Protein AF-A0A7S2YUA7-F1 (afdb_monomer_lite)

InterPro domains:
  IPR010614 RAD3-like helicase, DEAD [PF06733] (54-99)
  IPR027417 P-loop containing nucleoside triphosphate hydrolase [G3DSA:3.40.50.300] (37-104)
  IPR045028 Helicase superfamily 1/2, DinG/Rad3-like [PTHR11472] (18-103)

Organism: NCBI:txid464258

Secondary structure (DSSP, 8-state):
-HHHHHHHHHHHHT----------------S---HHHHHHHHHTTSS---------SSHHHHHHHHHHHHHSS----------HHHH---TTTTT--THHHH--

Radius of gyration: 20.38 Å; chains: 1; bounding box: 52×42×37 Å

pLDDT: mean 70.83, std 22.55, range [28.67, 95.75]

Foldseek 3Di:
DVVVVVVVVVVVVPPDPPPPDDPPPPPPDDDDDDPVNVVVVVVVPPDPPPDDDDDDPDVVVVVVVQVVCVVDPNNDDDDDDDDCCVPPPDPVLVPDDDPSSVVD

Structure (mmCIF, N/CA/C/O backbone):
data_AF-A0A7S2YUA7-F1
#
_entry.id   AF-A0A7S2YUA7-F1
#
loop_
_atom_site.group_PDB
_atom_site.id
_atom_site.type_symbol
_atom_site.label_atom_id
_atom_site.label_alt_id
_atom_site.label_comp_id
_atom_site.label_asym_id
_atom_site.label_entity_id
_atom_site.label_seq_id
_atom_site.pdbx_PDB_ins_code
_atom_site.Cartn_x
_atom_site.Cartn_y
_atom_site.Cartn_z
_atom_site.occupancy
_atom_site.B_iso_or_equiv
_atom_site.auth_seq_id
_atom_site.auth_comp_id
_atom_site.auth_asym_id
_atom_site.auth_atom_id
_atom_site.pdbx_PDB_model_num
ATOM 1 N N . TRP A 1 1 ? 30.978 1.484 6.994 1.00 43.16 1 TRP A N 1
ATOM 2 C CA . TRP A 1 1 ? 29.897 0.479 6.925 1.00 43.16 1 TRP A CA 1
ATOM 3 C C . TRP A 1 1 ? 28.668 0.841 7.771 1.00 43.16 1 TRP A C 1
ATOM 5 O O . TRP A 1 1 ? 27.625 1.044 7.171 1.00 43.16 1 TRP A O 1
ATOM 15 N N . LEU A 1 2 ? 28.747 1.046 9.098 1.00 38.69 2 LEU A N 1
ATOM 16 C CA . LEU A 1 2 ? 27.596 1.569 9.878 1.00 38.69 2 LEU A CA 1
ATOM 17 C C . LEU A 1 2 ? 27.285 3.060 9.626 1.00 38.69 2 LEU A C 1
ATOM 19 O O . LEU A 1 2 ? 26.126 3.438 9.519 1.00 38.69 2 LEU A O 1
ATOM 23 N N . LYS A 1 3 ? 28.309 3.899 9.426 1.00 34.84 3 LYS A N 1
ATOM 24 C CA . LYS A 1 3 ? 28.136 5.355 9.240 1.00 34.84 3 LYS A CA 1
ATOM 25 C C . LYS A 1 3 ? 27.480 5.775 7.912 1.00 34.84 3 LYS A C 1
ATOM 27 O O . LYS A 1 3 ? 26.992 6.890 7.816 1.00 34.84 3 LYS A O 1
ATOM 32 N N . SER A 1 4 ? 27.442 4.894 6.905 1.00 46.34 4 SER A N 1
ATOM 33 C CA . SER A 1 4 ? 26.825 5.201 5.599 1.00 46.34 4 SER A CA 1
ATOM 34 C C . SER A 1 4 ? 25.312 4.976 5.603 1.00 46.34 4 SER A C 1
ATOM 36 O O . SER A 1 4 ? 24.593 5.690 4.919 1.00 46.34 4 SER A O 1
ATOM 38 N N . LYS A 1 5 ? 24.815 4.034 6.419 1.00 46.44 5 LYS A N 1
ATOM 39 C CA . LYS A 1 5 ? 23.371 3.803 6.601 1.00 46.44 5 LYS A CA 1
ATOM 40 C C . LYS A 1 5 ? 22.713 4.827 7.531 1.00 46.44 5 LYS A C 1
ATOM 42 O O . LYS A 1 5 ? 21.499 4.992 7.494 1.00 46.44 5 LYS A O 1
ATOM 47 N N . GLU A 1 6 ? 23.505 5.522 8.345 1.00 43.97 6 GLU A N 1
ATOM 48 C CA . GLU A 1 6 ? 23.051 6.630 9.193 1.00 43.97 6 GLU A CA 1
ATOM 49 C C . GLU A 1 6 ? 22.585 7.830 8.350 1.00 43.97 6 GLU A C 1
ATOM 51 O O . GLU A 1 6 ? 21.575 8.455 8.672 1.00 43.97 6 GLU A O 1
ATOM 56 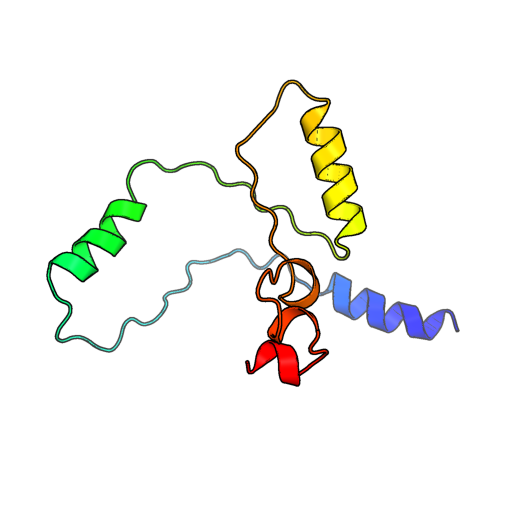N N . SER A 1 7 ? 23.287 8.117 7.244 1.00 38.94 7 SER A N 1
ATOM 57 C CA . SER A 1 7 ? 22.921 9.193 6.308 1.00 38.94 7 SER A CA 1
ATOM 58 C C . SER A 1 7 ? 21.585 8.924 5.623 1.00 38.94 7 SER A C 1
ATOM 60 O O . SER A 1 7 ? 20.735 9.810 5.567 1.00 38.94 7 SER A O 1
ATOM 62 N N . ASP A 1 8 ? 21.357 7.684 5.184 1.00 48.69 8 ASP A N 1
ATOM 63 C CA . ASP A 1 8 ? 20.092 7.305 4.548 1.00 48.69 8 ASP A CA 1
ATOM 64 C C . ASP A 1 8 ? 18.943 7.252 5.567 1.00 48.69 8 ASP A C 1
ATOM 66 O O . ASP A 1 8 ? 17.804 7.601 5.251 1.00 48.69 8 ASP A O 1
ATOM 70 N N . ARG A 1 9 ? 19.236 6.877 6.823 1.00 50.47 9 ARG A N 1
ATOM 71 C CA . ARG A 1 9 ? 18.260 6.939 7.921 1.00 50.47 9 ARG A CA 1
ATOM 72 C C . ARG A 1 9 ? 17.864 8.384 8.228 1.00 50.47 9 ARG A C 1
ATOM 74 O O . ARG A 1 9 ? 16.675 8.652 8.359 1.00 50.47 9 ARG A O 1
ATOM 81 N N . LYS A 1 10 ? 18.819 9.323 8.235 1.00 40.41 10 LYS A N 1
ATOM 82 C CA . LYS A 1 10 ? 18.529 10.760 8.387 1.00 40.41 10 LYS A CA 1
ATOM 83 C C . LYS A 1 10 ? 17.740 11.347 7.213 1.00 40.41 10 LYS A C 1
ATOM 85 O O . LYS A 1 10 ? 16.946 12.255 7.440 1.00 40.41 10 LYS A O 1
ATOM 90 N N . ALA A 1 11 ? 17.895 10.827 5.994 1.00 48.34 11 ALA A N 1
ATOM 91 C CA . ALA A 1 11 ? 17.066 11.236 4.858 1.00 48.34 11 ALA A CA 1
ATOM 92 C C . ALA A 1 11 ? 15.607 10.751 4.990 1.00 48.34 11 ALA A C 1
ATOM 94 O O . ALA A 1 11 ? 14.687 11.471 4.614 1.00 48.34 11 ALA A O 1
ATOM 95 N N . ALA A 1 12 ? 15.386 9.567 5.570 1.00 48.97 12 ALA A N 1
ATOM 96 C CA . ALA A 1 12 ? 14.044 9.023 5.798 1.00 48.97 12 ALA A CA 1
ATOM 97 C C . ALA A 1 12 ? 13.350 9.592 7.054 1.00 48.97 12 ALA A C 1
ATOM 99 O O . ALA A 1 12 ? 12.125 9.655 7.096 1.00 48.97 12 ALA A O 1
ATOM 100 N N . GLU A 1 13 ? 14.115 10.017 8.063 1.00 41.91 13 GLU A N 1
ATOM 101 C CA . GLU A 1 13 ? 13.601 10.581 9.324 1.00 41.91 13 GLU A CA 1
ATOM 102 C C . GLU A 1 13 ? 13.353 12.101 9.242 1.00 41.91 13 GLU A C 1
ATOM 104 O O . GLU A 1 13 ? 12.628 12.663 10.057 1.00 41.91 13 GLU A O 1
ATOM 109 N N . LYS A 1 14 ? 13.868 12.767 8.197 1.00 32.12 14 LYS A N 1
ATOM 110 C CA . LYS A 1 14 ? 13.532 14.154 7.837 1.00 32.12 14 LYS A CA 1
ATOM 111 C C . LYS A 1 14 ? 12.372 14.237 6.833 1.00 32.12 14 LYS A C 1
ATOM 113 O O . LYS A 1 14 ? 12.344 15.122 5.985 1.00 32.12 14 LYS A O 1
ATOM 118 N N . ILE A 1 15 ? 11.399 13.335 6.926 1.00 39.91 15 ILE A N 1
ATOM 119 C CA . ILE A 1 15 ? 10.046 13.635 6.451 1.00 39.91 15 ILE A CA 1
ATOM 120 C C . ILE A 1 15 ? 9.347 14.239 7.658 1.00 39.91 15 ILE A C 1
ATOM 122 O O . ILE A 1 15 ? 8.788 13.542 8.503 1.00 39.91 15 ILE A O 1
ATOM 126 N N . GLN A 1 16 ? 9.508 15.556 7.777 1.00 28.67 16 GLN A N 1
ATOM 127 C CA . GLN A 1 16 ? 8.792 16.354 8.749 1.00 28.67 16 GLN A CA 1
ATOM 128 C C . GLN A 1 16 ? 7.306 16.015 8.675 1.00 28.67 16 GLN A C 1
ATOM 130 O O . GLN A 1 16 ? 6.712 15.924 7.599 1.00 28.67 16 GLN A O 1
ATOM 135 N N . VAL A 1 17 ? 6.726 15.867 9.860 1.00 35.91 17 VAL A N 1
ATOM 136 C CA . VAL A 1 17 ? 5.313 16.096 10.131 1.00 35.91 17 VAL A CA 1
ATOM 137 C C . VAL A 1 17 ? 5.031 17.553 9.759 1.00 35.91 17 VAL A C 1
ATOM 139 O O . VAL A 1 17 ? 5.000 18.438 10.607 1.00 35.91 17 VAL A O 1
ATOM 142 N N . GLU A 1 18 ? 4.921 17.818 8.463 1.00 32.84 18 GLU A N 1
ATOM 143 C CA . GLU A 1 18 ? 4.377 19.058 7.952 1.00 32.84 18 GLU A CA 1
ATOM 144 C C . GLU A 1 18 ? 2.869 18.877 8.019 1.00 32.84 18 GLU A C 1
ATOM 146 O O . GLU A 1 18 ? 2.271 18.087 7.283 1.00 32.84 18 GLU A O 1
ATOM 151 N N . SER A 1 19 ? 2.268 19.555 8.992 1.00 37.06 19 SER A N 1
ATOM 152 C CA . SER A 1 19 ? 0.856 19.892 8.982 1.00 37.06 19 SER A CA 1
ATOM 153 C C . SER A 1 19 ? 0.429 20.146 7.539 1.00 37.06 19 SER A C 1
ATOM 155 O O . SER A 1 19 ? 0.920 21.095 6.927 1.00 37.06 19 SER A O 1
ATOM 157 N N . VAL A 1 20 ? -0.464 19.314 6.992 1.00 43.75 20 VAL A N 1
ATOM 158 C CA . VAL A 1 20 ? -1.169 19.630 5.744 1.00 43.75 20 VAL A CA 1
ATOM 159 C C . VAL A 1 20 ? -2.103 20.795 6.064 1.00 43.75 20 VAL A C 1
ATOM 161 O O . VAL A 1 20 ? -3.306 20.659 6.275 1.00 43.75 20 VAL A O 1
ATOM 164 N N . ALA A 1 21 ? -1.487 21.969 6.170 1.00 33.31 21 ALA A N 1
ATOM 165 C CA . ALA A 1 21 ? -2.067 23.215 5.764 1.00 33.31 21 ALA A CA 1
ATOM 166 C C . ALA A 1 21 ? -2.587 22.996 4.344 1.00 33.31 21 ALA A C 1
ATOM 168 O O . ALA A 1 21 ? -1.938 22.369 3.501 1.00 33.31 21 ALA A O 1
ATOM 169 N N . ARG A 1 22 ? -3.819 23.455 4.145 1.00 32.84 22 ARG A N 1
ATOM 170 C CA . ARG A 1 22 ? -4.513 23.528 2.866 1.00 32.84 22 ARG A CA 1
ATOM 171 C C . ARG A 1 22 ? -3.511 23.875 1.768 1.00 32.84 22 ARG A C 1
ATOM 173 O O . ARG A 1 22 ? -2.923 24.951 1.795 1.00 32.84 22 ARG A O 1
ATOM 180 N N . ARG A 1 23 ? -3.326 22.967 0.813 1.00 34.38 23 ARG A N 1
ATOM 181 C CA . ARG A 1 23 ? -2.755 23.350 -0.472 1.00 34.38 23 ARG A CA 1
ATOM 182 C C . ARG A 1 23 ? -3.843 24.124 -1.194 1.00 34.38 23 ARG A C 1
ATOM 184 O O . ARG A 1 23 ? -4.866 23.559 -1.574 1.00 34.38 23 ARG A O 1
ATOM 191 N N . GLU A 1 24 ? -3.655 25.431 -1.278 1.00 39.12 24 GLU A N 1
ATOM 192 C CA . GLU A 1 24 ? -4.265 26.222 -2.332 1.00 39.12 24 GLU A CA 1
ATOM 193 C C . GLU A 1 24 ? -3.576 25.801 -3.629 1.00 39.12 24 GLU A C 1
ATOM 195 O O . GLU A 1 24 ? -2.535 26.332 -4.007 1.00 39.12 24 GLU A O 1
ATOM 200 N N . ASP A 1 25 ? -4.126 24.775 -4.276 1.00 35.53 25 ASP A N 1
ATOM 201 C CA . ASP A 1 25 ? -3.830 24.533 -5.678 1.00 35.53 25 ASP A CA 1
ATOM 202 C C . ASP A 1 25 ? -4.487 25.687 -6.440 1.00 35.53 25 ASP A C 1
ATOM 204 O O . ASP A 1 25 ? -5.713 25.767 -6.551 1.00 35.53 25 ASP A O 1
ATOM 208 N N . GLY A 1 26 ? -3.657 26.637 -6.875 1.00 40.12 26 GLY A N 1
ATOM 209 C CA . GLY A 1 26 ? -4.062 27.764 -7.699 1.00 40.12 26 GLY A CA 1
ATOM 210 C C . GLY A 1 26 ? -4.763 27.270 -8.960 1.00 40.12 26 GLY A C 1
ATOM 211 O O . GLY A 1 26 ? -4.121 26.901 -9.940 1.00 40.12 26 GLY A O 1
ATOM 212 N N . ALA A 1 27 ? -6.094 27.280 -8.933 1.00 43.28 27 ALA A N 1
ATOM 213 C CA . ALA A 1 27 ? -6.941 27.089 -10.097 1.00 43.28 27 ALA A CA 1
ATOM 214 C C . ALA A 1 27 ? -6.978 28.391 -10.911 1.00 43.28 27 ALA A C 1
ATOM 216 O O . ALA A 1 27 ? -7.996 29.077 -10.977 1.00 43.28 27 ALA A O 1
ATOM 217 N N . SER A 1 28 ? -5.849 28.735 -11.525 1.00 43.38 28 SER A N 1
ATOM 218 C CA . SER A 1 28 ? -5.793 29.753 -12.570 1.00 43.38 28 SER A CA 1
ATOM 219 C C . SER A 1 28 ? -5.791 29.060 -13.924 1.00 43.38 28 SER A C 1
ATOM 221 O O . SER A 1 28 ? -4.743 28.886 -14.528 1.00 43.38 28 SER A O 1
ATOM 223 N N . ASP A 1 29 ? -6.973 28.634 -14.366 1.00 42.38 29 ASP A N 1
ATOM 224 C CA . ASP A 1 29 ? -7.372 28.825 -15.762 1.00 42.38 29 ASP A CA 1
ATOM 225 C C . ASP A 1 29 ? -8.896 28.700 -15.873 1.00 42.38 29 ASP A C 1
ATOM 227 O O . ASP A 1 29 ? -9.482 27.643 -16.120 1.00 42.38 29 ASP A O 1
ATOM 231 N N . SER A 1 30 ? -9.570 29.815 -15.595 1.00 53.25 30 SER A N 1
ATOM 232 C CA . SER A 1 30 ? -10.990 29.960 -15.891 1.00 53.25 30 SER A CA 1
ATOM 233 C C . SER A 1 30 ? -11.132 30.305 -17.366 1.00 53.25 30 SER A C 1
ATOM 235 O O . SER A 1 30 ? -10.827 31.425 -17.764 1.00 53.25 30 SER A O 1
ATOM 237 N N . ASN A 1 31 ? -11.624 29.358 -18.164 1.00 68.38 31 ASN A N 1
ATOM 238 C CA . ASN A 1 31 ? -12.927 29.488 -18.829 1.00 68.38 31 ASN A CA 1
ATOM 239 C C . ASN A 1 31 ? -13.108 28.392 -19.889 1.00 68.38 31 ASN A C 1
ATOM 241 O O . ASN A 1 31 ? -12.725 28.587 -21.037 1.00 68.38 31 ASN A O 1
ATOM 245 N N . ASN A 1 32 ? -13.713 27.261 -19.484 1.00 66.62 32 ASN A N 1
ATOM 246 C CA . ASN A 1 32 ? -14.730 26.474 -20.218 1.00 66.62 32 ASN A CA 1
ATOM 247 C C . ASN A 1 32 ? -14.761 25.010 -19.720 1.00 66.62 32 ASN A C 1
ATOM 249 O O . ASN A 1 32 ? -14.279 24.096 -20.387 1.00 66.62 32 ASN A O 1
ATOM 253 N N . MET A 1 33 ? -15.320 24.768 -18.530 1.00 62.91 33 MET A N 1
ATOM 254 C CA . MET A 1 33 ? -15.649 23.405 -18.088 1.00 62.91 33 MET A CA 1
ATOM 255 C C . MET A 1 33 ? -17.113 23.098 -18.408 1.00 62.91 33 MET A C 1
ATOM 257 O O . MET A 1 33 ? -18.007 23.853 -18.024 1.00 62.91 33 MET A O 1
ATOM 261 N N . ASN A 1 34 ? -17.377 21.975 -19.091 1.00 72.25 34 ASN A N 1
ATOM 262 C CA . ASN A 1 34 ? -18.748 21.568 -19.394 1.00 72.25 34 ASN A CA 1
ATOM 263 C C . ASN A 1 34 ? -19.480 21.109 -18.114 1.00 72.25 34 ASN A C 1
ATOM 265 O O . ASN A 1 34 ? -18.877 20.598 -17.166 1.00 72.25 34 ASN A O 1
ATOM 269 N N . LYS A 1 35 ? -20.809 21.248 -18.106 1.00 65.25 35 LYS A N 1
ATOM 270 C CA . LYS A 1 35 ? -21.676 20.938 -16.957 1.00 65.25 35 LYS A CA 1
ATOM 271 C C . LYS A 1 35 ? -21.515 19.502 -16.421 1.00 65.25 35 LYS A C 1
ATOM 273 O O . LYS A 1 35 ? -21.633 19.295 -15.220 1.00 65.25 35 LYS A O 1
ATOM 278 N N . ARG A 1 36 ? -21.181 1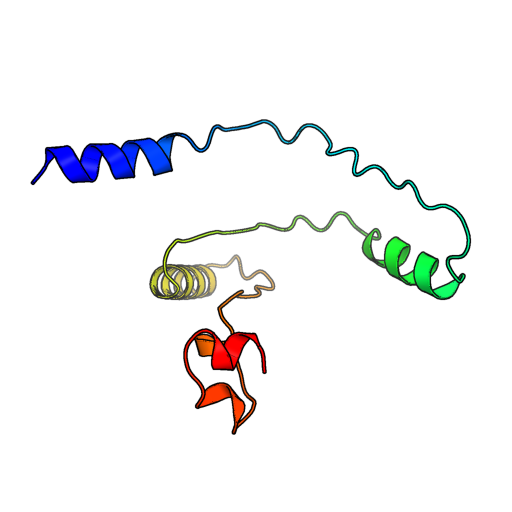8.535 -17.284 1.00 62.66 36 ARG A N 1
ATOM 279 C CA . ARG A 1 36 ? -20.922 17.122 -16.940 1.00 62.66 36 ARG A CA 1
ATOM 280 C C . ARG A 1 36 ? -19.564 16.934 -16.252 1.00 62.66 36 ARG A C 1
ATOM 282 O O . ARG A 1 36 ? -19.464 16.129 -15.336 1.00 62.66 36 ARG A O 1
ATOM 289 N N . GLN A 1 37 ? -18.531 17.685 -16.651 1.00 59.59 37 GLN A N 1
ATOM 290 C CA . GLN A 1 37 ? -17.223 17.675 -15.974 1.00 59.59 37 GLN A CA 1
ATOM 291 C C . GLN A 1 37 ? -17.329 18.214 -14.545 1.00 59.59 37 GLN A C 1
ATOM 293 O O . GLN A 1 37 ? -16.777 17.616 -13.623 1.00 59.59 37 GLN A O 1
ATOM 298 N N . LEU A 1 38 ? -18.084 19.300 -14.349 1.00 60.81 38 LEU A N 1
ATOM 299 C CA . LEU A 1 38 ? -18.338 19.852 -13.017 1.00 60.81 38 LEU A CA 1
ATOM 300 C C . LEU A 1 38 ? -19.142 18.872 -12.143 1.00 60.81 38 LEU A C 1
ATOM 302 O O . LEU A 1 38 ? -18.850 18.705 -10.961 1.00 60.81 38 LEU A O 1
ATOM 306 N N . GLU A 1 39 ? -20.114 18.177 -12.734 1.00 56.41 39 GLU A N 1
ATOM 307 C CA . GLU A 1 39 ? -20.932 17.172 -12.052 1.00 56.41 39 GLU A CA 1
ATOM 308 C C . GLU A 1 39 ? -20.097 15.992 -11.526 1.00 56.41 39 GLU A C 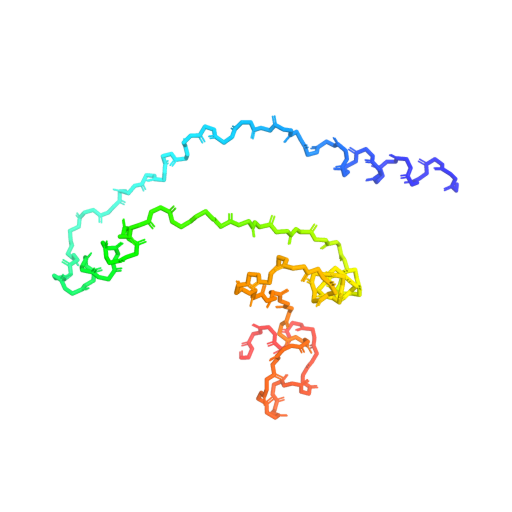1
ATOM 310 O O . GLU A 1 39 ? -20.264 15.599 -10.372 1.00 56.41 39 GLU A O 1
ATOM 315 N N . TRP A 1 40 ? -19.128 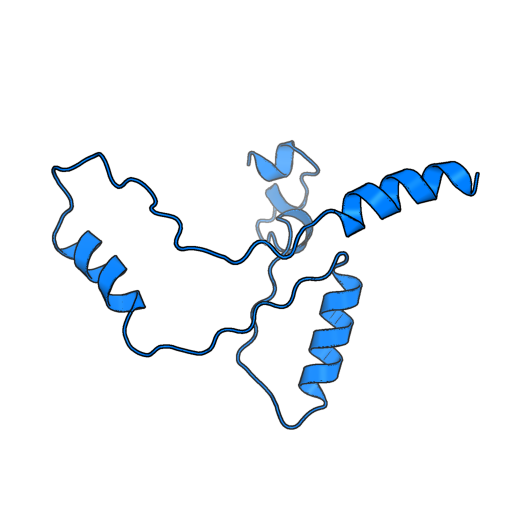15.498 -12.307 1.00 59.03 40 TRP A N 1
ATOM 316 C CA . TRP A 1 40 ? -18.231 14.406 -11.898 1.00 59.03 40 TRP A CA 1
ATOM 317 C C . TRP A 1 40 ? -17.325 14.796 -10.725 1.00 59.03 40 TRP A C 1
ATOM 319 O O . TRP A 1 40 ? -17.098 13.997 -9.816 1.00 59.03 40 TRP A O 1
ATOM 329 N N . MET A 1 41 ? -16.829 16.037 -10.715 1.00 56.69 41 MET A N 1
ATOM 330 C CA . MET A 1 41 ? -16.012 16.556 -9.614 1.00 56.69 41 MET A CA 1
ATOM 331 C C . MET A 1 41 ? -16.828 16.740 -8.327 1.00 56.69 41 MET A C 1
ATOM 333 O O . MET A 1 41 ? -16.325 16.498 -7.228 1.00 56.69 41 MET A O 1
ATOM 337 N N . LEU A 1 42 ? -18.092 17.155 -8.446 1.00 59.06 42 LEU A N 1
ATOM 338 C CA . LEU A 1 42 ? -18.985 17.382 -7.307 1.00 59.06 42 LEU A CA 1
ATOM 339 C C . LEU A 1 42 ? -19.600 16.082 -6.760 1.00 59.06 42 LEU A C 1
ATOM 341 O O . LEU A 1 42 ? -19.829 15.988 -5.554 1.00 59.06 42 LEU A O 1
ATOM 345 N N . GLN A 1 43 ? -19.795 15.056 -7.596 1.00 58.12 43 GLN A N 1
ATOM 346 C CA . GLN A 1 43 ? -20.285 13.733 -7.178 1.00 58.12 43 GLN A CA 1
ATOM 347 C C . GLN A 1 43 ? -19.309 12.978 -6.264 1.00 58.12 43 GLN A C 1
ATOM 349 O O . GLN A 1 43 ? -19.740 12.159 -5.457 1.00 58.12 43 GLN A O 1
ATOM 354 N N . GLY A 1 44 ? -18.014 13.304 -6.291 1.00 54.38 44 GLY A N 1
ATOM 355 C CA . GLY A 1 44 ? -17.027 12.757 -5.351 1.00 54.38 44 GLY A CA 1
ATOM 356 C C . GLY A 1 44 ? -17.111 13.312 -3.919 1.00 54.38 44 GLY A C 1
ATOM 357 O O . GLY A 1 44 ? -16.363 12.861 -3.054 1.00 54.38 44 GLY A O 1
ATOM 358 N N . ARG A 1 45 ? -17.984 14.297 -3.647 1.00 54.44 45 ARG A N 1
ATOM 359 C CA . ARG A 1 45 ? -18.077 14.992 -2.345 1.00 54.44 45 ARG A CA 1
ATOM 360 C C . ARG A 1 45 ? -19.297 14.601 -1.505 1.00 54.44 45 ARG A C 1
ATOM 362 O O . ARG A 1 45 ? -19.525 15.208 -0.459 1.00 54.44 45 ARG A O 1
ATOM 369 N N . SER A 1 46 ? -20.086 13.608 -1.916 1.00 57.25 46 SER A N 1
ATOM 370 C CA . SER A 1 46 ? -21.208 13.118 -1.110 1.00 57.25 46 SER A CA 1
ATOM 371 C C . SER A 1 46 ? -20.737 12.045 -0.124 1.00 57.25 46 SER A C 1
ATOM 373 O O . SER A 1 46 ? -20.376 10.945 -0.534 1.00 57.25 46 SER A O 1
ATOM 375 N N . GLN A 1 47 ? -20.812 12.380 1.168 1.00 56.50 47 GLN A N 1
ATOM 376 C CA . GLN A 1 47 ? -20.350 11.628 2.343 1.00 56.50 47 GLN A CA 1
ATOM 377 C C . GLN A 1 47 ? -18.833 11.683 2.545 1.00 56.50 47 GLN A C 1
ATOM 379 O O . GLN A 1 47 ? -18.056 11.155 1.755 1.00 56.50 47 GLN A O 1
ATOM 384 N N . ALA A 1 48 ? -18.407 12.301 3.651 1.00 62.44 48 ALA A N 1
ATOM 385 C CA . ALA A 1 48 ? -17.024 12.285 4.117 1.00 62.44 48 ALA A CA 1
ATOM 386 C C . ALA A 1 48 ? -16.647 10.861 4.562 1.00 62.44 48 ALA A C 1
ATOM 388 O O . ALA A 1 48 ? -16.583 10.544 5.750 1.00 62.44 48 ALA A O 1
ATOM 389 N N . HIS A 1 49 ? -16.456 9.970 3.592 1.00 69.88 49 HIS A N 1
ATOM 390 C CA . HIS A 1 49 ? -15.996 8.616 3.819 1.00 69.88 49 HIS A CA 1
ATOM 391 C C . HIS A 1 49 ? -14.584 8.690 4.401 1.00 69.88 49 HIS A C 1
ATOM 393 O O . HIS A 1 49 ? -13.639 9.126 3.734 1.00 69.88 49 HIS A O 1
ATOM 399 N N . ARG A 1 50 ? -14.442 8.292 5.671 1.00 78.88 50 ARG A N 1
ATOM 400 C CA . ARG A 1 50 ? -13.143 8.244 6.347 1.00 78.88 50 ARG A CA 1
ATOM 401 C C . ARG A 1 50 ? -12.265 7.224 5.629 1.00 78.88 50 ARG A C 1
ATOM 403 O O . ARG A 1 50 ? -12.449 6.020 5.773 1.00 78.88 50 ARG A O 1
ATOM 410 N N . THR A 1 51 ? -11.328 7.728 4.835 1.00 85.56 51 THR A N 1
ATOM 411 C CA . THR A 1 51 ? -10.418 6.913 4.031 1.00 85.56 51 THR A CA 1
ATOM 412 C C . THR A 1 51 ? -9.080 6.833 4.749 1.00 85.56 51 THR A C 1
ATOM 414 O O . THR A 1 51 ? -8.436 7.851 4.985 1.00 85.56 51 THR A O 1
ATOM 417 N N . ILE A 1 52 ? -8.681 5.620 5.127 1.00 89.25 52 ILE A N 1
ATOM 418 C CA . ILE A 1 52 ? -7.389 5.360 5.763 1.00 89.25 52 ILE A CA 1
ATOM 419 C C . ILE A 1 52 ? -6.395 5.009 4.660 1.00 89.25 52 ILE A C 1
ATOM 421 O O . ILE A 1 52 ? -6.583 4.024 3.947 1.00 89.25 52 ILE A O 1
ATOM 425 N N . VAL A 1 53 ? -5.335 5.806 4.527 1.00 92.06 53 VAL A N 1
ATOM 426 C CA . VAL A 1 53 ? -4.231 5.526 3.603 1.00 92.06 53 VAL A CA 1
ATOM 427 C C . VAL A 1 53 ? -3.094 4.900 4.395 1.00 92.06 53 VAL A C 1
ATOM 429 O O . VAL A 1 53 ? -2.477 5.550 5.235 1.00 92.06 53 VAL A O 1
ATOM 432 N N . TYR A 1 54 ? -2.830 3.622 4.134 1.00 93.81 54 TYR A N 1
ATOM 433 C CA . TYR A 1 54 ? -1.717 2.895 4.732 1.00 93.81 54 TYR A CA 1
ATOM 434 C C . TYR A 1 54 ? -0.573 2.779 3.725 1.00 93.81 54 TYR A C 1
ATOM 436 O O . TYR A 1 54 ? -0.750 2.229 2.638 1.00 93.81 54 TYR A O 1
ATOM 444 N N . THR A 1 55 ? 0.607 3.281 4.086 1.00 93.00 55 THR A N 1
ATOM 445 C CA . THR A 1 55 ? 1.798 3.248 3.229 1.00 93.00 55 THR A CA 1
ATOM 446 C C . THR A 1 55 ? 2.867 2.348 3.828 1.00 93.00 55 THR A C 1
ATOM 448 O O . THR A 1 55 ? 3.198 2.462 5.007 1.00 93.00 55 THR A O 1
ATOM 451 N N . SER A 1 56 ? 3.464 1.494 3.001 1.00 93.38 56 SER A N 1
ATOM 452 C CA . SER A 1 56 ? 4.611 0.670 3.378 1.00 93.38 56 SER A CA 1
ATOM 453 C C . SER A 1 56 ? 5.663 0.689 2.275 1.00 93.38 56 SER A C 1
ATOM 455 O O . SER A 1 56 ? 5.352 1.000 1.127 1.00 93.38 56 SER A O 1
ATOM 457 N N . ARG A 1 57 ? 6.917 0.363 2.607 1.00 88.50 57 ARG A N 1
ATOM 458 C CA . ARG A 1 57 ? 8.032 0.419 1.641 1.00 88.50 57 ARG A CA 1
ATOM 459 C C . ARG A 1 57 ? 8.042 -0.757 0.674 1.00 88.50 57 ARG A C 1
ATOM 461 O O . ARG A 1 57 ? 8.585 -0.643 -0.418 1.00 88.50 57 ARG A O 1
ATOM 468 N N . THR A 1 58 ? 7.489 -1.897 1.082 1.00 90.19 58 THR A N 1
ATOM 469 C CA . THR A 1 58 ? 7.505 -3.122 0.278 1.00 90.19 58 THR A CA 1
ATOM 470 C C . THR A 1 58 ? 6.105 -3.697 0.124 1.00 90.19 58 THR A C 1
ATOM 472 O O . THR A 1 58 ? 5.299 -3.682 1.057 1.00 90.19 58 THR A O 1
ATOM 475 N N . HIS A 1 59 ? 5.826 -4.271 -1.046 1.00 87.50 59 HIS A N 1
ATOM 476 C CA . HIS A 1 59 ? 4.549 -4.935 -1.310 1.00 87.50 59 HIS A CA 1
ATOM 477 C C . HIS A 1 59 ? 4.331 -6.150 -0.389 1.00 87.50 59 HIS A C 1
ATOM 479 O O . HIS A 1 59 ? 3.211 -6.435 0.023 1.00 87.50 59 HIS A O 1
ATOM 485 N N . SER A 1 60 ? 5.409 -6.823 0.022 1.00 90.19 60 SER A N 1
ATOM 486 C CA . SER A 1 60 ? 5.367 -7.942 0.971 1.00 90.19 60 SER A CA 1
ATOM 487 C C . SER A 1 60 ? 4.837 -7.525 2.347 1.00 90.19 60 SER A C 1
ATOM 489 O O . SER A 1 60 ? 4.155 -8.302 3.008 1.00 90.19 60 SER A O 1
ATOM 491 N N . GLN A 1 61 ? 5.132 -6.298 2.788 1.00 92.50 61 GLN A N 1
ATOM 492 C CA . GLN A 1 61 ? 4.571 -5.747 4.025 1.00 92.50 61 GLN A CA 1
ATOM 493 C C . GLN A 1 61 ? 3.076 -5.457 3.870 1.00 92.50 61 GLN A C 1
ATOM 495 O O . GLN A 1 61 ? 2.301 -5.814 4.751 1.00 92.50 61 GLN A O 1
ATOM 500 N N . LEU A 1 62 ? 2.662 -4.883 2.735 1.00 92.44 62 LEU A N 1
ATOM 501 C CA . LEU A 1 62 ? 1.243 -4.657 2.440 1.00 92.44 62 LEU A CA 1
ATOM 502 C C . LEU A 1 62 ? 0.461 -5.976 2.413 1.00 92.44 62 LEU A C 1
ATOM 504 O O . LEU A 1 62 ? -0.615 -6.058 2.996 1.00 92.44 62 LEU A O 1
ATOM 508 N N . ALA A 1 63 ? 1.025 -7.030 1.817 1.00 91.94 63 ALA A N 1
ATOM 509 C CA . ALA A 1 63 ? 0.409 -8.354 1.789 1.00 91.94 63 ALA A CA 1
ATOM 510 C C . ALA A 1 63 ? 0.166 -8.918 3.200 1.00 91.94 63 ALA A C 1
ATOM 512 O O . ALA A 1 63 ? -0.921 -9.430 3.472 1.00 91.94 63 ALA A O 1
ATOM 513 N N . LYS A 1 64 ? 1.137 -8.766 4.113 1.00 94.94 64 LYS A N 1
ATOM 514 C CA . LYS A 1 64 ? 0.983 -9.170 5.521 1.00 94.94 64 LYS A C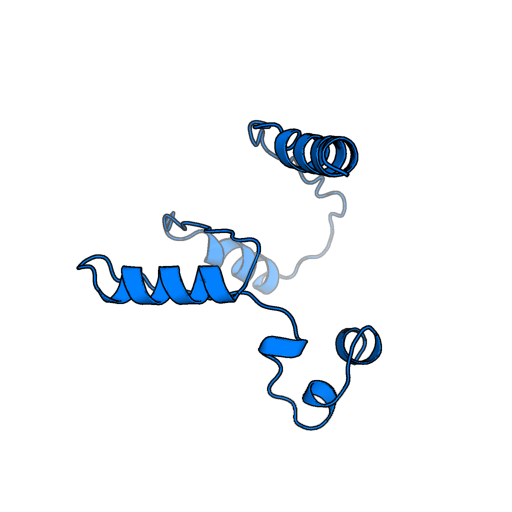A 1
ATOM 515 C C . LYS A 1 64 ? -0.135 -8.399 6.214 1.00 94.94 64 LYS A C 1
ATOM 517 O O . LYS A 1 64 ? -1.007 -9.009 6.818 1.00 94.94 64 LYS A O 1
ATOM 522 N N . VAL A 1 65 ? -0.160 -7.077 6.062 1.00 93.94 65 VAL A N 1
ATOM 523 C CA . VAL A 1 65 ? -1.191 -6.226 6.677 1.00 93.94 65 VAL A CA 1
ATOM 524 C C . VAL A 1 65 ? -2.580 -6.576 6.157 1.00 93.94 65 VAL A C 1
ATOM 526 O O . VAL A 1 65 ? -3.526 -6.670 6.929 1.00 93.94 65 VAL A O 1
ATOM 529 N N . VAL A 1 66 ? -2.719 -6.834 4.858 1.00 93.31 66 VAL A N 1
ATOM 530 C CA . VAL A 1 66 ? -3.996 -7.273 4.283 1.00 93.31 66 VAL A CA 1
ATOM 531 C C . VAL A 1 66 ? -4.422 -8.626 4.858 1.00 93.31 66 VAL A C 1
ATOM 533 O O . VAL A 1 66 ? -5.602 -8.815 5.149 1.00 93.31 66 VAL A O 1
ATOM 536 N N . GLN A 1 67 ? -3.489 -9.559 5.060 1.00 94.19 67 GLN A N 1
ATOM 537 C CA . GLN A 1 67 ? -3.780 -10.838 5.709 1.00 94.19 67 GLN A CA 1
ATOM 538 C C . GLN A 1 67 ? -4.221 -10.655 7.169 1.00 94.19 67 GLN A C 1
ATOM 540 O O . GLN A 1 67 ? -5.202 -11.265 7.586 1.00 94.19 67 GLN A O 1
ATOM 545 N N . GLU A 1 68 ? -3.555 -9.783 7.925 1.00 95.19 68 GLU A N 1
ATOM 546 C CA . GLU A 1 68 ? -3.931 -9.456 9.303 1.00 95.19 68 GLU A CA 1
ATOM 547 C C . GLU A 1 68 ? -5.311 -8.796 9.370 1.00 95.19 68 GLU A C 1
ATOM 549 O O . GLU A 1 68 ? -6.162 -9.247 10.131 1.00 95.19 68 GLU A O 1
ATOM 554 N N . LEU A 1 69 ? -5.593 -7.811 8.510 1.00 94.38 69 LEU A N 1
ATOM 555 C CA . LEU A 1 69 ? -6.906 -7.162 8.430 1.00 94.38 69 LEU A CA 1
ATOM 556 C C . LEU A 1 69 ? -8.022 -8.176 8.156 1.00 94.38 69 LEU A C 1
ATOM 558 O O . LEU A 1 69 ? -9.075 -8.125 8.792 1.00 94.38 69 LEU A O 1
ATOM 562 N N . ARG A 1 70 ? -7.773 -9.155 7.275 1.00 92.19 70 ARG A N 1
ATOM 563 C CA . ARG A 1 70 ? -8.711 -10.255 6.997 1.00 92.19 70 ARG A CA 1
ATOM 564 C C . ARG A 1 70 ? -8.944 -11.168 8.201 1.00 92.19 70 ARG A C 1
ATOM 566 O O . ARG A 1 70 ? -9.989 -11.809 8.253 1.00 92.19 70 ARG A O 1
ATOM 573 N N . ASN A 1 71 ? -8.032 -11.230 9.162 1.00 94.75 71 ASN A N 1
ATOM 574 C CA . ASN A 1 71 ? -8.214 -12.027 10.375 1.00 94.75 71 ASN A CA 1
ATOM 575 C C . ASN A 1 71 ? -8.994 -11.277 11.467 1.00 94.75 71 ASN A C 1
ATOM 577 O O . ASN A 1 71 ? -9.454 -11.902 12.418 1.00 94.75 71 ASN A O 1
ATOM 581 N N . THR A 1 72 ? -9.204 -9.965 11.324 1.00 94.88 72 THR A N 1
ATOM 582 C CA . THR A 1 72 ? -9.959 -9.153 12.293 1.00 94.88 72 THR A CA 1
ATOM 583 C C . THR A 1 72 ? -11.436 -8.992 11.916 1.00 94.88 72 THR A C 1
ATOM 585 O O . THR A 1 72 ? -11.838 -9.202 10.769 1.00 94.88 72 THR A O 1
ATOM 588 N N . SER A 1 73 ? -12.274 -8.578 12.872 1.00 95.75 73 SER A N 1
ATOM 589 C CA . SER A 1 73 ? -13.665 -8.168 12.605 1.00 95.75 73 SER A CA 1
ATOM 590 C C . SER A 1 73 ? -13.756 -6.904 11.737 1.00 95.75 73 SER A C 1
ATOM 592 O O . SER A 1 73 ? -14.773 -6.669 11.086 1.00 95.75 73 SER A O 1
ATOM 594 N N . TYR A 1 74 ? -12.685 -6.109 11.677 1.00 91.69 74 TYR A N 1
ATOM 595 C CA . TYR A 1 74 ? -12.602 -4.893 10.881 1.00 91.69 74 TYR A CA 1
ATOM 596 C C . TYR A 1 74 ? -12.178 -5.208 9.437 1.00 91.69 74 TYR A C 1
ATOM 598 O O . TYR A 1 74 ? -10.995 -5.305 9.116 1.00 91.69 74 TYR A O 1
ATOM 606 N N . ARG A 1 75 ? -13.167 -5.373 8.547 1.00 87.81 75 ARG A N 1
ATOM 607 C CA . ARG A 1 75 ? -12.992 -5.735 7.125 1.00 87.81 75 ARG A CA 1
ATOM 608 C C . ARG A 1 75 ? -13.409 -4.590 6.185 1.00 87.81 75 ARG A C 1
ATOM 610 O O . ARG A 1 75 ? -14.471 -4.670 5.564 1.00 87.81 75 ARG A O 1
ATOM 617 N N . PRO A 1 76 ? -12.624 -3.503 6.084 1.00 90.06 76 PRO A N 1
ATOM 618 C CA . PRO A 1 76 ? -12.948 -2.400 5.187 1.00 90.06 76 PRO A CA 1
ATOM 619 C C . PRO A 1 76 ? -12.837 -2.819 3.715 1.00 90.06 76 PRO A C 1
ATOM 621 O O . PRO A 1 76 ? -12.151 -3.783 3.370 1.00 90.06 76 PRO A O 1
ATOM 624 N N . ARG A 1 77 ? -13.463 -2.047 2.820 1.00 89.38 77 ARG A N 1
ATOM 625 C CA . ARG A 1 77 ? -13.188 -2.146 1.381 1.00 89.38 77 ARG A CA 1
ATOM 626 C C . ARG A 1 77 ? -11.782 -1.607 1.128 1.00 89.38 77 ARG A C 1
ATOM 628 O O . ARG A 1 77 ? -11.558 -0.405 1.227 1.00 89.38 77 ARG A O 1
ATOM 635 N N . THR A 1 78 ? -10.841 -2.496 0.839 1.00 89.69 78 THR A N 1
ATOM 636 C CA . THR A 1 78 ? -9.440 -2.138 0.603 1.00 89.69 78 THR A CA 1
ATOM 637 C C . THR A 1 78 ? -9.128 -2.087 -0.889 1.00 89.69 78 THR A C 1
ATOM 639 O O . THR A 1 78 ? -9.695 -2.826 -1.693 1.00 89.69 78 THR A O 1
ATOM 642 N N . CYS A 1 79 ? -8.202 -1.206 -1.262 1.00 91.31 79 CYS A N 1
ATOM 643 C CA . CYS A 1 79 ? -7.539 -1.222 -2.560 1.00 91.31 79 CYS A CA 1
ATOM 644 C C . CYS A 1 79 ? -6.026 -1.206 -2.324 1.00 91.31 79 CYS A C 1
ATOM 646 O O . CYS A 1 79 ? -5.550 -0.579 -1.377 1.00 91.31 79 CYS A O 1
ATOM 648 N N . ILE A 1 80 ? -5.282 -1.938 -3.150 1.00 91.81 80 ILE A N 1
ATOM 649 C CA . ILE A 1 80 ? -3.820 -1.983 -3.092 1.00 91.81 80 ILE A CA 1
ATOM 650 C C . ILE A 1 80 ? -3.303 -1.250 -4.321 1.00 91.81 80 ILE A C 1
ATOM 652 O O . ILE A 1 80 ? -3.736 -1.522 -5.439 1.00 91.81 80 ILE A O 1
ATOM 656 N N . LEU A 1 81 ? -2.386 -0.315 -4.101 1.00 91.38 81 LEU A N 1
ATOM 657 C CA . LEU A 1 81 ? -1.685 0.391 -5.164 1.00 91.38 81 LEU A CA 1
ATOM 658 C C . LEU A 1 81 ? -0.300 -0.238 -5.339 1.00 91.38 81 LEU A C 1
ATOM 660 O O . LEU A 1 81 ? 0.388 -0.527 -4.360 1.00 91.38 81 LEU A O 1
ATOM 664 N N . GLY A 1 82 ? 0.100 -0.455 -6.588 1.00 89.62 82 GLY A N 1
ATOM 665 C CA . GLY A 1 82 ? 1.346 -1.119 -6.965 1.00 89.62 82 GLY A CA 1
ATOM 666 C C . GLY A 1 82 ? 1.869 -0.608 -8.305 1.00 89.62 82 GLY A C 1
ATOM 667 O O . GLY A 1 82 ? 1.191 0.150 -9.001 1.00 89.62 82 GLY A O 1
ATOM 668 N N . SER A 1 83 ? 3.087 -1.004 -8.671 1.00 89.81 83 SER A N 1
ATOM 669 C CA . SER A 1 83 ? 3.669 -0.630 -9.959 1.00 89.81 83 SER A CA 1
ATOM 670 C C . SER A 1 83 ? 2.995 -1.386 -11.109 1.00 89.81 83 SER A C 1
ATOM 672 O O . SER A 1 83 ? 2.405 -2.457 -10.924 1.00 89.81 83 SER A O 1
ATOM 674 N N . ARG A 1 84 ? 3.139 -0.864 -12.335 1.00 90.31 84 ARG A N 1
ATOM 675 C CA . ARG A 1 84 ? 2.698 -1.571 -13.548 1.00 90.31 84 ARG A CA 1
ATOM 676 C C . ARG A 1 84 ? 3.339 -2.955 -13.658 1.00 90.31 84 ARG A C 1
ATOM 678 O O . ARG A 1 84 ? 2.660 -3.895 -14.042 1.00 90.31 84 ARG A O 1
ATOM 685 N N . GLN A 1 85 ? 4.583 -3.111 -13.217 1.00 88.81 85 GLN A N 1
ATOM 686 C CA . GLN A 1 85 ? 5.265 -4.404 -13.207 1.00 88.81 85 GLN A CA 1
ATOM 687 C C . GLN A 1 85 ? 4.533 -5.473 -12.382 1.00 88.81 85 GLN A C 1
ATOM 689 O O . GLN A 1 85 ? 4.604 -6.650 -12.715 1.00 88.81 85 GLN A O 1
ATOM 694 N N . GLN A 1 86 ? 3.832 -5.082 -11.315 1.00 88.31 86 GLN A N 1
ATOM 695 C CA . GLN A 1 86 ? 3.155 -6.023 -10.419 1.00 88.31 86 GLN A CA 1
ATOM 696 C C . GLN A 1 86 ? 1.683 -6.254 -10.777 1.00 88.31 86 GLN A C 1
ATOM 698 O O . GLN A 1 86 ? 1.161 -7.32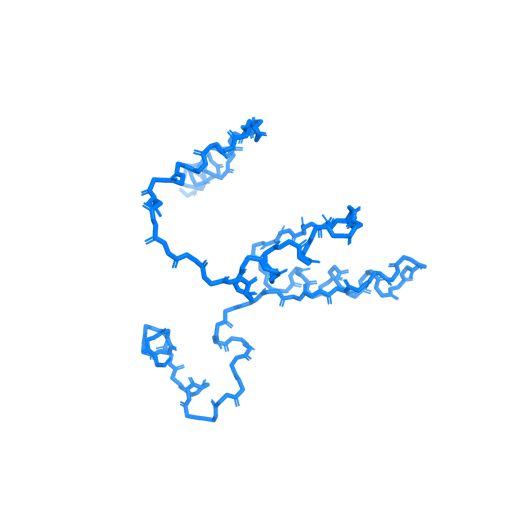8 -10.497 1.00 88.31 86 GLN A O 1
ATOM 703 N N . MET A 1 87 ? 1.008 -5.258 -11.360 1.00 89.75 87 MET A N 1
ATOM 704 C CA . MET A 1 87 ? -0.450 -5.292 -11.564 1.00 89.75 87 MET A CA 1
ATOM 705 C C . MET A 1 87 ? -0.891 -5.192 -13.032 1.00 89.75 87 MET A C 1
ATOM 707 O O . MET A 1 87 ? -2.088 -5.244 -13.310 1.00 89.75 87 MET A O 1
ATOM 711 N N . CYS A 1 88 ? 0.027 -5.024 -13.990 1.00 91.06 88 CYS A N 1
ATOM 712 C CA . CYS A 1 88 ? -0.335 -4.962 -15.406 1.00 91.06 88 CYS A CA 1
ATOM 713 C C . CYS A 1 88 ? -0.819 -6.330 -15.907 1.00 91.06 88 CYS A C 1
ATOM 715 O O . CYS A 1 88 ? -0.081 -7.314 -15.887 1.00 91.06 88 CYS A O 1
ATOM 717 N N . VAL A 1 89 ? -2.050 -6.358 -16.420 1.00 93.94 89 VAL A N 1
ATOM 718 C CA . VAL A 1 89 ? -2.697 -7.552 -16.991 1.00 93.94 89 VAL A CA 1
ATOM 719 C C . VAL A 1 89 ? -2.520 -7.673 -18.508 1.00 93.94 89 VAL A C 1
ATOM 721 O O . VAL A 1 89 ? -2.897 -8.681 -19.098 1.00 93.94 89 VAL A O 1
ATOM 724 N N . HIS A 1 90 ? -1.968 -6.647 -19.166 1.00 93.12 90 HIS A N 1
ATOM 725 C CA . HIS A 1 90 ? -1.833 -6.633 -20.620 1.00 93.12 90 HIS A CA 1
ATOM 726 C C . HIS A 1 90 ? -0.700 -7.577 -21.066 1.00 93.12 90 HIS A C 1
ATOM 728 O O . HIS A 1 90 ? 0.446 -7.376 -20.652 1.00 93.12 90 HIS A O 1
ATOM 734 N N . PRO A 1 91 ? -0.957 -8.568 -21.942 1.00 90.25 91 PRO A N 1
ATOM 735 C CA . PRO A 1 91 ? -0.016 -9.658 -22.216 1.00 90.25 91 PRO A CA 1
ATOM 736 C C . PRO A 1 91 ? 1.302 -9.183 -22.838 1.00 90.25 91 PRO A C 1
ATOM 738 O O . PRO A 1 91 ? 2.355 -9.771 -22.603 1.00 90.25 91 PRO A O 1
ATOM 741 N N . THR A 1 92 ? 1.282 -8.112 -23.629 1.00 90.81 92 THR A N 1
ATOM 742 C CA . THR A 1 92 ? 2.500 -7.566 -24.251 1.00 90.81 92 THR A CA 1
ATOM 743 C C . THR A 1 92 ? 3.277 -6.668 -23.295 1.00 90.81 92 THR A C 1
ATOM 745 O O . THR A 1 92 ? 4.494 -6.772 -23.223 1.00 90.81 92 THR A O 1
ATOM 748 N N . VAL A 1 93 ? 2.584 -5.848 -22.501 1.00 90.88 93 VAL A N 1
ATOM 749 C CA . VAL A 1 93 ? 3.219 -4.834 -21.636 1.00 90.88 93 VAL A CA 1
ATOM 750 C C . VAL A 1 93 ? 3.697 -5.444 -20.319 1.00 90.88 93 VAL A C 1
ATOM 752 O O . VAL A 1 93 ? 4.716 -5.031 -19.781 1.00 90.88 93 VAL A O 1
ATOM 755 N N . SER A 1 94 ? 3.023 -6.482 -19.822 1.00 89.44 94 SER A N 1
ATOM 756 C CA . SER A 1 94 ? 3.438 -7.234 -18.630 1.00 89.44 94 SER A CA 1
ATOM 757 C C . SER A 1 94 ? 4.809 -7.910 -18.805 1.00 89.44 94 SER A C 1
ATOM 759 O O . SER A 1 94 ? 5.566 -8.042 -17.848 1.00 89.44 94 SER A O 1
ATOM 761 N N . ARG A 1 95 ? 5.169 -8.274 -20.046 1.00 90.69 95 ARG A N 1
ATOM 762 C CA . ARG A 1 95 ? 6.480 -8.853 -20.391 1.00 90.69 95 ARG A CA 1
ATOM 763 C C . ARG A 1 95 ? 7.596 -7.813 -20.520 1.00 90.69 95 ARG A C 1
ATOM 765 O O . ARG A 1 95 ? 8.768 -8.179 -20.490 1.00 90.69 95 ARG A O 1
ATOM 772 N N . MET A 1 96 ? 7.250 -6.538 -20.689 1.00 91.12 96 MET A N 1
ATOM 773 C CA . MET A 1 96 ? 8.225 -5.451 -20.757 1.00 91.12 96 MET A CA 1
ATOM 774 C C . MET A 1 96 ? 8.739 -5.143 -19.349 1.00 91.12 96 MET A C 1
ATOM 776 O O . MET A 1 96 ? 8.038 -5.353 -18.362 1.00 91.12 96 MET A O 1
ATOM 780 N N . GLN A 1 97 ? 9.966 -4.635 -19.247 1.00 89.19 97 GLN A N 1
ATOM 781 C CA . GLN A 1 97 ? 10.576 -4.280 -17.967 1.00 89.19 97 GLN A CA 1
ATOM 782 C C . GLN A 1 97 ? 11.080 -2.838 -17.972 1.00 89.19 97 GLN A C 1
ATOM 784 O O . GLN A 1 97 ? 11.453 -2.287 -19.009 1.00 89.19 97 GLN A O 1
ATOM 789 N N . GLY A 1 98 ? 11.109 -2.234 -16.785 1.00 87.88 98 GLY A N 1
ATOM 790 C CA . GLY A 1 98 ? 11.695 -0.916 -16.571 1.00 87.88 98 GLY A CA 1
ATOM 791 C C . GLY A 1 98 ? 10.947 0.209 -17.288 1.00 87.88 98 GLY A C 1
ATOM 792 O O . GLY A 1 98 ? 9.717 0.234 -17.340 1.00 87.88 98 GLY A O 1
ATOM 793 N N . SER A 1 99 ? 11.701 1.166 -17.829 1.00 89.31 99 SER A N 1
ATOM 794 C CA . SER A 1 99 ? 11.151 2.350 -18.503 1.00 89.31 99 SER A CA 1
ATOM 795 C C . SER A 1 99 ? 10.249 1.993 -19.685 1.00 89.31 99 SER A C 1
ATOM 797 O O . SER A 1 99 ? 9.223 2.642 -19.868 1.00 89.31 99 SER A O 1
ATOM 799 N N . ALA A 1 100 ? 10.567 0.929 -20.425 1.00 88.38 100 ALA A N 1
ATOM 800 C CA . ALA A 1 100 ? 9.780 0.482 -21.570 1.00 88.38 100 ALA A CA 1
ATOM 801 C C . ALA A 1 100 ? 8.350 0.066 -21.178 1.00 88.38 100 ALA A C 1
ATOM 803 O O . ALA A 1 100 ? 7.416 0.303 -21.930 1.00 88.38 100 ALA A O 1
ATOM 804 N N . GLN A 1 101 ? 8.160 -0.491 -19.978 1.00 91.19 101 GLN A N 1
ATOM 805 C CA . GLN A 1 101 ? 6.836 -0.850 -19.457 1.00 91.19 101 GLN A CA 1
ATOM 806 C C . GLN A 1 101 ? 6.033 0.369 -18.979 1.00 91.19 101 GLN A C 1
ATOM 808 O O . GLN A 1 101 ? 4.802 0.389 -19.041 1.00 91.19 101 GLN A O 1
ATOM 813 N N . ASN A 1 102 ? 6.730 1.385 -18.469 1.00 89.12 102 ASN A N 1
ATOM 814 C CA . ASN A 1 102 ? 6.103 2.596 -17.945 1.00 89.12 102 ASN A CA 1
ATOM 815 C C . ASN A 1 102 ? 5.659 3.556 -19.057 1.00 89.12 102 ASN A C 1
ATOM 817 O O . ASN A 1 102 ? 4.747 4.343 -18.827 1.00 89.12 102 ASN A O 1
ATOM 821 N N . GLN A 1 103 ? 6.297 3.480 -20.228 1.00 87.75 103 GLN A N 1
ATOM 822 C CA . GLN A 1 103 ? 6.020 4.316 -21.404 1.00 87.75 103 GLN A CA 1
ATOM 823 C C . GLN A 1 103 ? 5.068 3.663 -22.419 1.00 87.75 103 GLN A C 1
ATOM 825 O O . GLN A 1 103 ? 4.707 4.301 -23.404 1.00 87.75 103 GLN A O 1
ATOM 830 N N . ALA A 1 104 ? 4.704 2.397 -22.203 1.00 78.44 104 ALA A N 1
ATOM 831 C CA . ALA A 1 104 ? 3.803 1.643 -23.070 1.00 78.44 104 ALA A CA 1
ATOM 832 C C . ALA A 1 104 ? 2.317 1.851 -22.737 1.00 78.44 104 ALA A C 1
ATOM 834 O O . ALA A 1 104 ? 1.978 2.163 -21.565 1.00 78.44 104 ALA A O 1
#

Sequence (104 aa):
WLKSKESDRKAAEKIQVESVARREDGASDSNNMNKRQLEWMLQGRSQAHRTIVYTSRTHSQLAKVVQELRNTSYRPRTCILGSRQQMCVHPTVSRMQGSAQNQA